Protein AF-A0A928QS45-F1 (afdb_monomer_lite)

Sequence (176 aa):
MIVSRCGCPCDTCEFHLDGRCAGCIALSGVPFHDTKVCRLADCCQRRGYLHCGQCPDFPCGELIQFSNDEQYGDNPPGERIERLREWAKDAPGVGVGKCGTECSTCGFREKRNCAGCGAQQGEVFWGSCDVAKCAAGRGYRHCGECPELPCGMLAEMIENGHNPDRLDNLKRWKNQ

Secondary structure (DSSP, 8-state):
----SSS--GGG-HHHHTSS---TTTTTT--TT-SSPPHHHHHHHHTT-SSGGG-TTSSPHHHHHHHT-TTTS-SSTTHHHHHHHHHHTTSTTTTB-TTS-BTTS-HHHHHTT---TTTTTTEETTEE-HHHHHHHHTT-SSGGG-TTSSPHHHHHHHHTSS-TTHHHHHHHHTT-

Radius of gyration: 18.05 Å; chains: 1; bounding box: 44×32×51 Å

Foldseek 3Di:
DLQAALQDPLVPDPCCVVPLFVGCVVVQQAGSVDPDHDPQSVVCVVVVHSHCLQDQQPVAPVSQCQLPDPPRHDVVRCNSSVSSLVVNVPPQLHCQAQLQDSRSPDPCCVVQVFSGLVNVVQQGSVGHDPSSVVCVVVVHSHCLCPPCVVDPSSVVCCVVDPDVCRSVSSVVNNVD

pLDDT: mean 87.83, std 8.27, range [53.06, 97.12]

Structure (mmCIF, N/CA/C/O backbone):
data_AF-A0A928QS45-F1
#
_entry.id   AF-A0A928QS45-F1
#
loop_
_atom_site.group_PDB
_atom_site.id
_atom_site.type_symbol
_atom_site.label_atom_id
_atom_site.label_alt_id
_atom_site.label_comp_id
_atom_site.label_asym_id
_atom_site.label_entity_id
_atom_site.label_seq_id
_atom_site.pdbx_PDB_ins_code
_atom_site.Cartn_x
_atom_site.Cartn_y
_atom_site.Cartn_z
_atom_site.occupancy
_atom_site.B_iso_or_equiv
_atom_site.auth_seq_id
_atom_site.auth_comp_id
_atom_site.auth_asym_id
_atom_site.auth_atom_id
_atom_site.pdbx_PDB_model_num
ATOM 1 N N . MET A 1 1 ? -1.605 8.148 -15.054 1.00 65.81 1 MET A N 1
ATOM 2 C CA . MET A 1 1 ? -1.595 6.871 -15.805 1.00 65.81 1 MET A CA 1
ATOM 3 C C . MET A 1 1 ? -0.722 5.888 -15.041 1.00 65.81 1 MET A C 1
ATOM 5 O O . MET A 1 1 ? 0.356 6.284 -14.621 1.00 65.81 1 MET A O 1
ATOM 9 N N . ILE A 1 2 ? -1.182 4.655 -14.813 1.00 77.75 2 ILE A N 1
ATOM 10 C CA . ILE A 1 2 ? -0.400 3.626 -14.108 1.00 77.75 2 ILE A CA 1
ATOM 11 C C . ILE A 1 2 ? 0.318 2.790 -15.165 1.00 77.75 2 ILE A C 1
ATOM 13 O O . ILE A 1 2 ? -0.319 2.033 -15.893 1.00 77.75 2 ILE A O 1
ATOM 17 N N . VAL A 1 3 ? 1.633 2.964 -15.271 1.00 85.88 3 VAL A N 1
ATOM 18 C CA . VAL A 1 3 ? 2.463 2.355 -16.332 1.00 85.88 3 VAL A CA 1
ATOM 19 C C . VAL A 1 3 ? 3.251 1.139 -15.838 1.00 85.88 3 VAL A C 1
ATOM 21 O O . VAL A 1 3 ? 3.741 0.330 -16.623 1.00 85.88 3 VAL A O 1
ATOM 24 N N . SER A 1 4 ? 3.338 0.971 -14.518 1.00 93.25 4 SER A N 1
ATOM 25 C CA . SER A 1 4 ? 3.909 -0.204 -13.868 1.00 93.25 4 SER A CA 1
ATOM 26 C C . SER A 1 4 ? 3.293 -0.420 -12.490 1.00 93.25 4 SER A C 1
ATOM 28 O O . SER A 1 4 ? 2.611 0.450 -11.951 1.00 93.25 4 SER A O 1
ATOM 30 N N . ARG A 1 5 ? 3.543 -1.590 -11.898 1.00 94.12 5 ARG A N 1
ATOM 31 C CA . ARG A 1 5 ? 3.054 -1.902 -10.548 1.00 94.12 5 ARG A CA 1
ATOM 32 C C . ARG A 1 5 ? 4.021 -1.454 -9.451 1.00 94.12 5 ARG A C 1
ATOM 34 O O . ARG A 1 5 ? 3.584 -1.130 -8.355 1.00 94.12 5 ARG A O 1
ATOM 41 N N . CYS A 1 6 ? 5.322 -1.413 -9.730 1.00 93.88 6 CYS A N 1
ATOM 42 C CA . CYS A 1 6 ? 6.368 -1.123 -8.744 1.00 93.88 6 CYS A CA 1
ATOM 43 C C . CYS A 1 6 ? 6.819 0.346 -8.702 1.00 93.88 6 CYS A C 1
ATOM 45 O O . CYS A 1 6 ? 7.688 0.667 -7.899 1.00 93.88 6 CYS A O 1
ATOM 47 N N . GLY A 1 7 ? 6.267 1.226 -9.546 1.00 92.75 7 GLY A N 1
ATOM 48 C CA . GLY A 1 7 ? 6.681 2.634 -9.620 1.00 92.75 7 GLY A CA 1
ATOM 49 C C . GLY A 1 7 ? 7.799 2.921 -10.625 1.00 92.75 7 GLY A C 1
ATOM 50 O O . GLY A 1 7 ? 8.245 4.061 -10.719 1.00 92.75 7 GLY A O 1
ATOM 51 N N . CYS A 1 8 ? 8.242 1.927 -11.403 1.00 91.56 8 CYS A N 1
ATOM 52 C CA . CYS A 1 8 ? 9.140 2.167 -12.533 1.00 91.56 8 CYS A CA 1
ATOM 53 C C . CYS A 1 8 ? 8.421 2.972 -13.636 1.00 91.56 8 CYS A C 1
ATOM 55 O O . CYS A 1 8 ? 7.277 2.637 -13.976 1.00 91.56 8 CYS A O 1
ATOM 57 N N . PRO A 1 9 ? 9.069 3.988 -14.227 1.00 88.50 9 PRO A N 1
ATOM 58 C CA . PRO A 1 9 ? 8.493 4.789 -15.304 1.00 88.50 9 PRO A CA 1
ATOM 59 C C . PRO A 1 9 ? 8.639 4.060 -16.650 1.00 88.50 9 PRO A C 1
ATOM 61 O O . PRO A 1 9 ? 9.508 4.370 -17.462 1.00 88.50 9 PRO A O 1
ATOM 64 N N . CYS A 1 10 ? 7.836 3.012 -16.869 1.00 86.38 10 CYS A N 1
ATOM 65 C CA . CYS A 1 10 ? 7.912 2.221 -18.104 1.00 86.38 10 CYS A CA 1
ATOM 66 C C . CYS A 1 10 ? 7.629 3.055 -19.363 1.00 86.38 10 CYS A C 1
ATOM 68 O O . CYS A 1 10 ? 8.175 2.750 -20.412 1.00 86.38 10 CYS A O 1
ATOM 70 N N . ASP A 1 11 ? 6.831 4.112 -19.256 1.00 84.25 11 ASP A N 1
ATOM 71 C CA . ASP A 1 11 ? 6.525 5.065 -20.328 1.00 84.25 11 ASP A CA 1
ATOM 72 C C . ASP A 1 11 ? 7.731 5.881 -20.807 1.00 84.25 11 ASP A C 1
ATOM 74 O O . ASP A 1 11 ? 7.746 6.328 -21.950 1.00 84.25 11 ASP A O 1
ATOM 78 N N . THR A 1 12 ? 8.755 6.043 -19.970 1.00 87.50 12 THR A N 1
ATOM 79 C CA . THR A 1 12 ? 10.010 6.714 -20.342 1.00 87.50 12 THR A CA 1
ATOM 80 C C . THR A 1 12 ? 11.195 5.749 -20.412 1.00 87.50 12 THR A C 1
ATOM 82 O O . THR A 1 12 ? 12.344 6.181 -20.463 1.00 87.50 12 THR A O 1
ATOM 85 N N . CYS A 1 13 ? 10.946 4.439 -20.363 1.00 87.06 13 CYS A N 1
ATOM 86 C CA . CYS A 1 13 ? 11.987 3.418 -20.402 1.00 87.06 13 CYS A CA 1
ATOM 87 C C . CYS A 1 13 ? 12.448 3.175 -21.844 1.00 87.06 13 CYS A C 1
ATOM 89 O O . CYS A 1 13 ? 11.623 2.878 -22.703 1.00 87.06 13 CYS A O 1
ATOM 91 N N . GLU A 1 14 ? 13.759 3.219 -22.103 1.00 89.81 14 GLU A N 1
ATOM 92 C CA . GLU A 1 14 ? 14.333 2.987 -23.440 1.00 89.81 14 GLU A CA 1
ATOM 93 C C . GLU A 1 14 ? 13.846 1.669 -24.060 1.00 89.81 14 GLU A C 1
ATOM 95 O O . GLU A 1 14 ? 13.307 1.678 -25.161 1.00 89.81 14 GLU A O 1
ATOM 100 N N . PHE A 1 15 ? 13.914 0.565 -23.306 1.00 89.94 15 PHE A N 1
ATOM 101 C CA . PHE A 1 15 ? 13.452 -0.754 -23.758 1.00 89.94 15 PHE A CA 1
ATOM 102 C C . PHE A 1 15 ? 11.960 -0.793 -24.104 1.00 89.94 15 PHE A C 1
ATOM 104 O O . PHE A 1 15 ? 11.517 -1.661 -24.850 1.00 89.94 15 PHE A O 1
ATOM 111 N N . HIS A 1 16 ? 11.153 0.085 -23.506 1.00 88.62 16 HIS A N 1
ATOM 112 C CA . HIS A 1 16 ? 9.747 0.199 -23.873 1.00 88.62 16 HIS A CA 1
ATOM 113 C C . HIS A 1 16 ? 9.580 1.028 -25.147 1.00 88.62 16 HIS A C 1
ATOM 115 O O . HIS A 1 16 ? 8.864 0.622 -26.059 1.00 88.62 16 HIS A O 1
ATOM 121 N N . LEU A 1 17 ? 10.281 2.161 -25.222 1.00 89.19 17 LEU A N 1
ATOM 122 C CA . LEU A 1 17 ? 10.211 3.104 -26.336 1.00 89.19 17 LEU A CA 1
ATOM 123 C C . LEU A 1 17 ? 10.735 2.520 -27.656 1.00 89.19 17 LEU A C 1
ATOM 125 O O . LEU A 1 17 ? 10.237 2.884 -28.717 1.00 89.19 17 LEU A O 1
ATOM 129 N N . ASP A 1 18 ? 11.697 1.601 -27.606 1.00 93.06 18 ASP A N 1
ATOM 130 C CA . ASP A 1 18 ? 12.233 0.916 -28.790 1.00 93.06 18 ASP A CA 1
ATOM 131 C C . ASP A 1 18 ? 11.502 -0.389 -29.162 1.00 93.06 18 ASP A C 1
ATOM 133 O O . ASP A 1 18 ? 11.870 -1.055 -30.131 1.00 93.06 18 ASP A O 1
ATOM 137 N N . GLY A 1 19 ? 10.463 -0.759 -28.406 1.00 89.25 19 GLY A N 1
ATOM 138 C CA . GLY A 1 19 ? 9.630 -1.932 -28.668 1.00 89.25 19 GLY A CA 1
ATOM 139 C C . GLY A 1 19 ? 10.195 -3.274 -28.187 1.00 89.25 19 GLY A C 1
ATOM 140 O O . GLY A 1 19 ? 9.529 -4.295 -28.373 1.00 89.25 19 GLY A O 1
ATOM 141 N N . ARG A 1 20 ? 11.365 -3.320 -27.532 1.00 91.25 20 ARG A N 1
ATOM 142 C CA . ARG A 1 20 ? 11.921 -4.562 -26.947 1.00 91.25 20 ARG A CA 1
ATOM 143 C C . ARG A 1 20 ? 11.141 -5.052 -25.721 1.00 91.25 20 ARG A C 1
ATOM 145 O O . ARG A 1 20 ? 11.251 -6.216 -25.342 1.00 91.25 20 ARG A O 1
ATOM 152 N N . CYS A 1 21 ? 10.346 -4.185 -25.100 1.00 92.06 21 CYS A N 1
ATOM 153 C CA . CYS A 1 21 ? 9.528 -4.470 -23.927 1.00 92.06 21 CYS A CA 1
ATOM 154 C C . CYS A 1 21 ? 8.119 -3.891 -24.106 1.00 92.06 21 CYS A C 1
ATOM 156 O O . CYS A 1 21 ? 7.952 -2.685 -24.255 1.00 92.06 21 CYS A O 1
ATOM 158 N N . ALA A 1 22 ? 7.073 -4.712 -23.988 1.00 90.94 22 ALA A N 1
ATOM 159 C CA . ALA A 1 22 ? 5.689 -4.221 -24.054 1.00 90.94 22 ALA A CA 1
ATOM 160 C C . ALA A 1 22 ? 5.215 -3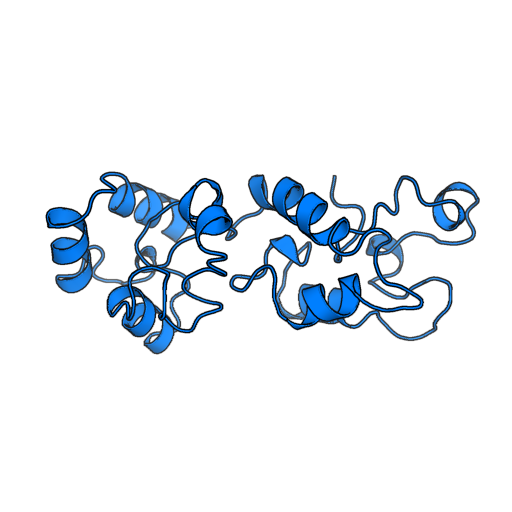.517 -22.760 1.00 90.94 22 ALA A C 1
ATOM 162 O O . ALA A 1 22 ? 4.112 -2.977 -22.714 1.00 90.94 22 ALA A O 1
ATOM 163 N N . GLY A 1 23 ? 6.047 -3.491 -21.714 1.00 91.62 23 GLY A N 1
ATOM 164 C CA . GLY A 1 23 ? 5.755 -2.835 -20.439 1.00 91.62 23 GLY A CA 1
ATOM 165 C C . GLY A 1 23 ? 5.086 -3.750 -19.408 1.00 91.62 23 GLY A C 1
ATOM 166 O O . GLY A 1 23 ? 4.482 -4.772 -19.72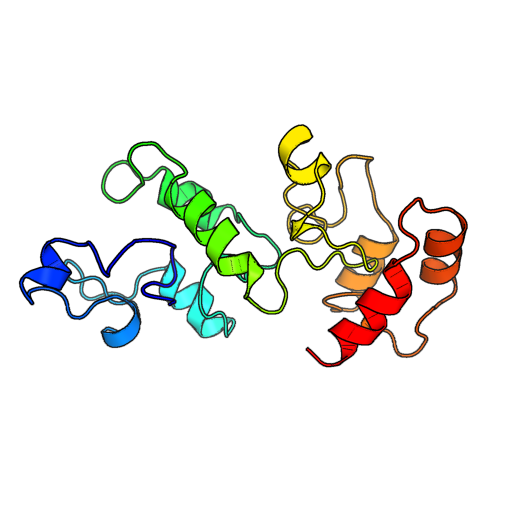9 1.00 91.62 23 GLY A O 1
ATOM 167 N N . CYS A 1 24 ? 5.195 -3.369 -18.132 1.00 93.44 24 CYS A N 1
ATOM 168 C CA . CYS A 1 24 ? 4.799 -4.200 -16.988 1.00 93.44 24 CYS A CA 1
ATOM 169 C C . CYS A 1 24 ? 3.326 -4.640 -17.037 1.00 93.44 24 CYS A C 1
ATOM 171 O O . CYS A 1 24 ? 3.024 -5.796 -16.748 1.00 93.44 24 CYS A O 1
ATOM 173 N N . ILE A 1 25 ? 2.417 -3.735 -17.409 1.00 91.56 25 ILE A N 1
ATOM 174 C CA . ILE A 1 25 ? 0.979 -4.029 -17.438 1.00 91.56 25 ILE A CA 1
ATOM 175 C C . ILE A 1 25 ? 0.635 -4.981 -18.590 1.00 91.56 25 ILE A C 1
ATOM 177 O O . ILE A 1 25 ? -0.048 -5.977 -18.363 1.00 91.56 25 ILE A O 1
ATOM 181 N N . ALA A 1 26 ? 1.153 -4.725 -19.795 1.00 92.50 26 ALA A N 1
ATOM 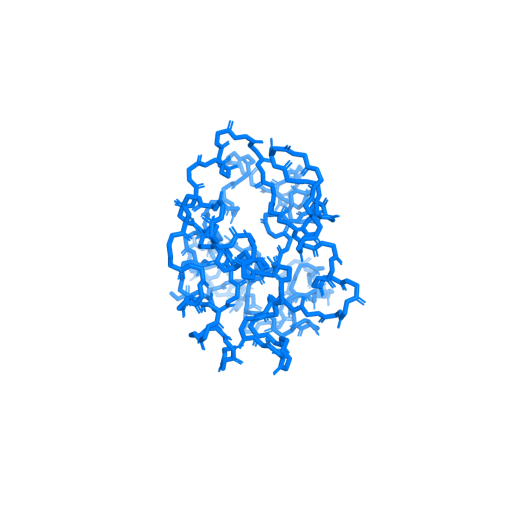182 C CA . ALA A 1 26 ? 0.896 -5.567 -20.965 1.00 92.50 26 ALA A CA 1
ATOM 183 C C . ALA A 1 26 ? 1.497 -6.974 -20.817 1.00 92.50 26 ALA A C 1
ATOM 185 O O . ALA A 1 26 ? 0.896 -7.955 -21.245 1.00 92.50 26 ALA A O 1
ATOM 186 N N . LEU A 1 27 ? 2.656 -7.080 -20.161 1.00 93.81 27 LEU A N 1
ATOM 187 C CA . LEU A 1 27 ? 3.349 -8.348 -19.919 1.00 93.81 27 LEU A CA 1
ATOM 188 C C . LEU A 1 27 ? 2.902 -9.061 -18.634 1.00 93.81 27 LEU A C 1
ATOM 190 O O . LEU A 1 27 ? 3.554 -10.011 -18.205 1.00 93.81 27 LEU A O 1
ATOM 194 N N . SER A 1 28 ? 1.824 -8.609 -17.982 1.00 93.94 28 SER A N 1
ATOM 195 C CA . SER A 1 28 ? 1.331 -9.198 -16.723 1.00 93.94 28 SER A CA 1
ATOM 196 C C . SER A 1 28 ? 2.422 -9.347 -15.646 1.00 93.94 28 SER A C 1
ATOM 198 O O . SER A 1 28 ? 2.444 -10.304 -14.872 1.00 93.94 28 SER A O 1
ATOM 200 N N . GLY A 1 29 ? 3.347 -8.385 -15.604 1.00 93.00 29 GLY A N 1
ATOM 201 C CA . GLY A 1 29 ? 4.430 -8.328 -14.630 1.00 93.00 29 GLY A CA 1
ATOM 202 C C . GLY A 1 29 ? 5.696 -9.112 -14.975 1.00 93.00 29 GLY A C 1
ATOM 203 O O . GLY A 1 29 ? 6.621 -9.077 -14.165 1.00 93.00 29 GLY A O 1
ATOM 204 N N . VAL A 1 30 ? 5.781 -9.791 -16.122 1.00 94.50 30 VAL A N 1
ATOM 205 C CA . VAL A 1 30 ? 7.026 -10.440 -16.573 1.00 94.50 30 VAL A CA 1
ATOM 206 C C . VAL A 1 30 ? 7.965 -9.370 -17.157 1.00 94.50 30 VAL A C 1
ATOM 208 O O . VAL A 1 30 ? 7.576 -8.685 -18.106 1.00 94.50 30 VAL A O 1
ATOM 211 N N . PRO A 1 31 ? 9.164 -9.142 -16.585 1.00 90.44 31 PRO A N 1
ATOM 212 C CA . PRO A 1 31 ? 10.108 -8.168 -17.119 1.00 90.44 31 PRO A CA 1
ATOM 213 C C . PRO A 1 31 ? 10.754 -8.701 -18.403 1.00 90.44 31 PRO A C 1
ATOM 215 O O . PRO A 1 31 ? 10.881 -9.904 -18.590 1.00 90.44 31 PRO A O 1
ATOM 218 N N . PHE A 1 32 ? 11.220 -7.810 -19.277 1.00 89.00 32 PHE A N 1
ATOM 219 C CA . PHE A 1 32 ? 11.768 -8.201 -20.585 1.00 89.00 32 PHE A CA 1
ATOM 220 C C . PHE A 1 32 ? 13.023 -9.093 -20.511 1.00 89.00 32 PHE A C 1
ATOM 222 O O . PHE A 1 32 ? 13.349 -9.778 -21.474 1.00 89.00 32 PHE A O 1
ATOM 229 N N . HIS A 1 33 ? 13.743 -9.054 -19.388 1.00 87.94 33 HIS A N 1
ATOM 230 C CA . HIS A 1 33 ? 14.999 -9.772 -19.171 1.00 87.94 33 HIS A CA 1
ATOM 231 C C . HIS A 1 33 ? 14.826 -11.071 -18.363 1.00 87.94 33 HIS A C 1
ATOM 233 O O . HIS A 1 33 ? 15.819 -11.684 -17.977 1.00 87.94 33 HIS A O 1
ATOM 239 N N . ASP A 1 34 ? 13.592 -11.478 -18.055 1.00 90.38 34 ASP A N 1
ATOM 240 C CA . ASP A 1 34 ? 13.302 -12.709 -17.316 1.00 90.38 34 ASP A CA 1
ATOM 241 C C . ASP A 1 34 ? 12.081 -13.416 -17.929 1.00 90.38 34 ASP A C 1
ATOM 243 O O . ASP A 1 34 ? 11.327 -12.862 -18.723 1.00 90.38 34 ASP A O 1
ATOM 247 N N . THR A 1 35 ? 11.885 -14.671 -17.550 1.00 91.44 35 THR A N 1
ATOM 248 C CA . THR A 1 35 ? 10.701 -15.476 -17.876 1.00 91.44 35 THR A CA 1
ATOM 249 C C . THR A 1 35 ? 9.714 -15.547 -16.712 1.00 91.44 35 THR A C 1
ATOM 251 O O . THR A 1 35 ? 8.574 -15.977 -16.889 1.00 91.44 35 THR A O 1
ATOM 254 N N . LYS A 1 36 ? 10.132 -15.135 -15.509 1.00 95.12 36 LYS A N 1
ATOM 255 C CA . LYS A 1 36 ? 9.311 -15.167 -14.294 1.00 95.12 36 LYS A CA 1
ATOM 256 C C . LYS A 1 36 ? 8.619 -13.832 -14.048 1.00 95.12 36 LYS A C 1
ATOM 258 O O . LYS A 1 36 ? 9.167 -12.767 -14.312 1.00 95.12 36 LYS A O 1
ATOM 263 N N . VAL A 1 37 ? 7.418 -13.886 -13.473 1.00 95.69 37 VAL A N 1
ATOM 264 C CA . VAL A 1 37 ? 6.712 -12.683 -13.012 1.00 95.69 37 VAL A CA 1
ATOM 265 C C . VAL A 1 37 ? 7.521 -11.973 -11.920 1.00 95.69 37 VAL A C 1
ATOM 267 O O . VAL A 1 37 ? 8.036 -12.601 -10.994 1.00 95.69 37 VAL A O 1
ATOM 270 N N . CYS A 1 38 ? 7.620 -10.647 -12.006 1.00 94.62 38 CYS A N 1
ATOM 271 C CA . CYS A 1 38 ? 8.229 -9.826 -10.966 1.00 94.62 38 CYS A CA 1
ATOM 272 C C . CYS A 1 38 ? 7.471 -9.986 -9.639 1.00 94.62 38 CYS A C 1
ATOM 274 O O . CYS A 1 38 ? 6.250 -9.827 -9.588 1.00 94.62 38 CYS A O 1
ATOM 276 N N . ARG A 1 39 ? 8.201 -10.212 -8.540 1.00 95.25 39 ARG A N 1
ATOM 277 C CA . ARG A 1 39 ? 7.631 -10.423 -7.195 1.00 95.25 39 ARG A CA 1
ATOM 278 C C . ARG A 1 39 ? 6.690 -9.306 -6.725 1.00 95.25 39 ARG A C 1
ATOM 280 O O . ARG A 1 39 ? 5.653 -9.580 -6.127 1.00 95.25 39 ARG A O 1
ATOM 287 N N . LEU A 1 40 ? 7.000 -8.046 -7.046 1.00 95.94 40 LEU A N 1
ATOM 288 C CA . LEU A 1 40 ? 6.136 -6.907 -6.708 1.00 95.94 40 LEU A CA 1
ATOM 289 C C . LEU A 1 40 ? 4.873 -6.863 -7.574 1.00 95.94 40 LEU A C 1
ATOM 291 O O . LEU A 1 40 ? 3.800 -6.503 -7.082 1.00 95.94 40 LEU A O 1
ATOM 295 N N . ALA A 1 41 ? 4.990 -7.242 -8.849 1.00 95.88 41 ALA A N 1
ATOM 296 C CA . ALA A 1 41 ? 3.854 -7.312 -9.756 1.00 95.88 41 ALA A CA 1
ATOM 297 C C . ALA A 1 41 ? 2.891 -8.437 -9.353 1.00 95.88 41 ALA A C 1
ATOM 299 O O . ALA A 1 41 ? 1.692 -8.185 -9.234 1.00 95.88 41 ALA A O 1
ATOM 300 N N . ASP A 1 42 ? 3.422 -9.625 -9.053 1.00 97.12 42 ASP A N 1
ATOM 301 C CA . ASP A 1 42 ? 2.659 -10.755 -8.515 1.00 97.12 42 ASP A CA 1
ATOM 302 C C . ASP A 1 42 ? 1.927 -10.382 -7.216 1.00 97.12 42 ASP A C 1
ATOM 304 O O . ASP A 1 42 ? 0.717 -10.582 -7.102 1.00 97.12 42 ASP A O 1
ATOM 308 N N . CYS A 1 43 ? 2.634 -9.760 -6.264 1.00 96.00 43 CYS A N 1
ATOM 309 C CA . CYS A 1 43 ? 2.053 -9.322 -4.995 1.00 96.00 43 CYS A CA 1
ATOM 310 C C . CYS A 1 43 ? 0.873 -8.359 -5.201 1.00 96.00 43 CYS A C 1
ATOM 312 O O . CYS A 1 43 ? -0.188 -8.547 -4.602 1.00 96.00 43 CYS A O 1
ATOM 314 N N . CYS A 1 44 ? 1.024 -7.361 -6.078 1.00 93.88 44 CYS A N 1
ATOM 315 C CA . CYS A 1 44 ? -0.067 -6.442 -6.403 1.00 93.88 44 CYS A CA 1
ATOM 316 C C . CYS A 1 44 ? -1.250 -7.179 -7.041 1.00 93.88 44 CYS A C 1
ATOM 318 O O . CYS A 1 44 ? -2.386 -6.989 -6.618 1.00 93.88 44 CYS A O 1
ATOM 320 N N . GLN A 1 45 ? -0.986 -8.063 -8.006 1.00 93.75 45 GLN A N 1
ATOM 321 C CA . GLN A 1 45 ? -2.016 -8.816 -8.725 1.00 93.75 45 GLN A CA 1
ATOM 322 C C . GLN A 1 45 ? -2.840 -9.706 -7.795 1.00 93.75 45 GLN A C 1
ATOM 324 O O . GLN A 1 45 ? -4.066 -9.621 -7.809 1.00 93.75 45 GLN A O 1
ATOM 329 N N . ARG A 1 46 ? -2.190 -10.495 -6.931 1.00 95.19 46 ARG A N 1
ATOM 330 C CA . ARG A 1 46 ? -2.889 -11.361 -5.967 1.00 95.19 46 ARG A CA 1
ATOM 331 C C . ARG A 1 46 ? -3.721 -10.582 -4.952 1.00 95.19 46 ARG A C 1
ATOM 333 O O . ARG A 1 46 ? -4.719 -11.099 -4.466 1.00 95.19 46 ARG A O 1
ATOM 340 N N . ARG A 1 47 ? -3.313 -9.352 -4.624 1.00 88.69 47 ARG A N 1
ATOM 341 C CA . ARG A 1 47 ? -4.012 -8.477 -3.668 1.00 88.69 47 ARG A CA 1
ATOM 342 C C . ARG A 1 47 ? -5.029 -7.541 -4.327 1.00 88.69 47 ARG A C 1
ATOM 344 O O . ARG A 1 47 ? -5.663 -6.765 -3.621 1.00 88.69 47 ARG A O 1
ATOM 351 N N . GLY A 1 48 ? -5.177 -7.595 -5.653 1.00 88.00 48 GLY A N 1
ATOM 352 C CA . GLY A 1 48 ? -6.069 -6.704 -6.400 1.00 88.00 48 GLY A CA 1
ATOM 353 C C . GLY A 1 48 ? -5.595 -5.248 -6.455 1.00 88.00 48 GLY A C 1
ATOM 354 O O . GLY A 1 48 ? -6.391 -4.354 -6.722 1.00 88.00 48 GLY A O 1
ATOM 355 N N . TYR A 1 49 ? -4.312 -4.987 -6.202 1.00 89.44 49 TYR A N 1
ATOM 356 C CA . TYR A 1 49 ? -3.724 -3.655 -6.305 1.00 89.44 49 TYR A CA 1
ATOM 357 C C . TYR A 1 49 ? -3.272 -3.374 -7.736 1.00 89.44 49 TYR A C 1
ATOM 359 O O . TYR A 1 49 ? -2.657 -4.209 -8.404 1.00 89.44 49 TYR A O 1
ATOM 367 N N . LEU A 1 50 ? -3.521 -2.157 -8.201 1.00 89.62 50 LEU A N 1
ATOM 368 C CA . LEU A 1 50 ? -2.973 -1.630 -9.443 1.00 89.62 50 LEU A CA 1
ATOM 369 C C . LEU A 1 50 ? -1.463 -1.413 -9.304 1.00 89.62 50 LEU A C 1
ATOM 371 O O . LEU A 1 50 ? -0.712 -1.842 -10.176 1.00 89.62 50 LEU A O 1
ATOM 375 N N . HIS A 1 51 ? -1.005 -0.843 -8.187 1.00 92.50 51 HIS A N 1
ATOM 376 C CA . HIS A 1 51 ? 0.417 -0.626 -7.900 1.00 92.50 51 HIS A CA 1
ATOM 377 C C . HIS A 1 51 ? 0.742 -0.733 -6.405 1.00 92.50 51 HIS A C 1
ATOM 379 O O . HIS A 1 51 ? -0.140 -0.629 -5.556 1.00 92.50 51 HIS A O 1
ATOM 385 N N . CYS A 1 52 ? 2.026 -0.877 -6.060 1.00 92.81 52 CYS A N 1
ATOM 386 C CA . CYS A 1 52 ? 2.498 -1.051 -4.683 1.00 92.81 52 CYS A CA 1
ATOM 387 C C . CYS A 1 52 ? 2.109 0.108 -3.757 1.00 92.81 52 CYS A C 1
ATOM 389 O O . CYS A 1 52 ? 1.965 -0.100 -2.557 1.00 92.81 52 CYS A O 1
ATOM 391 N N . GLY A 1 53 ? 1.894 1.305 -4.313 1.00 89.44 53 GLY A N 1
ATOM 392 C CA . GLY A 1 53 ? 1.345 2.457 -3.591 1.00 89.44 53 GLY A CA 1
ATOM 393 C C . GLY A 1 53 ? 0.015 2.159 -2.890 1.00 89.44 53 GLY A C 1
ATOM 394 O O . GLY A 1 53 ? -0.219 2.712 -1.828 1.00 89.44 53 GLY A O 1
ATOM 395 N N . GLN A 1 54 ? -0.799 1.230 -3.417 1.00 85.81 54 GLN A N 1
ATOM 396 C CA . GLN A 1 54 ? -2.066 0.776 -2.821 1.00 85.81 54 GLN A CA 1
ATOM 397 C C . GLN A 1 54 ? -1.922 -0.165 -1.625 1.00 85.81 54 GLN A C 1
ATOM 399 O O . GLN A 1 54 ? -2.914 -0.542 -1.005 1.00 85.81 54 GLN A O 1
ATOM 404 N N . CYS A 1 55 ? -0.697 -0.560 -1.287 1.00 85.44 55 CYS A N 1
ATOM 405 C CA . CYS A 1 55 ? -0.462 -1.392 -0.123 1.00 85.44 55 CYS A CA 1
ATOM 406 C C . CYS A 1 55 ? -0.807 -0.609 1.165 1.00 85.44 55 CYS A C 1
ATOM 408 O O . CYS A 1 55 ? -0.263 0.475 1.373 1.00 85.44 55 CYS A O 1
ATOM 410 N N . PRO A 1 56 ? -1.632 -1.155 2.079 1.00 73.94 56 PRO A N 1
ATOM 411 C CA . PRO A 1 56 ? -1.886 -0.561 3.397 1.00 73.94 56 PRO A CA 1
ATOM 412 C C . PRO A 1 56 ? -0.617 -0.345 4.228 1.00 73.94 56 PRO A C 1
ATOM 414 O O . PRO A 1 56 ? -0.590 0.509 5.112 1.00 73.94 56 PRO A O 1
ATOM 417 N N . ASP A 1 57 ? 0.430 -1.113 3.920 1.00 77.00 57 ASP A N 1
ATOM 418 C CA . ASP A 1 57 ? 1.724 -1.053 4.587 1.00 77.00 57 ASP A CA 1
ATOM 419 C C . ASP A 1 57 ? 2.751 -0.228 3.796 1.00 77.00 57 ASP A C 1
ATOM 421 O O . ASP A 1 57 ? 3.953 -0.381 3.986 1.00 77.00 57 ASP A O 1
ATOM 425 N N . PHE A 1 58 ? 2.304 0.587 2.837 1.00 82.88 58 PHE A N 1
ATOM 426 C CA . PHE A 1 58 ? 3.177 1.337 1.942 1.00 82.88 58 PHE A CA 1
ATOM 427 C C . PHE A 1 58 ? 3.968 2.455 2.670 1.00 82.88 58 PHE A C 1
ATOM 429 O O . PHE A 1 58 ? 3.363 3.261 3.387 1.00 82.88 58 PHE A O 1
ATOM 436 N N . PRO A 1 59 ? 5.287 2.612 2.413 1.00 86.12 59 PRO A N 1
ATOM 437 C CA . PRO A 1 59 ? 6.138 1.695 1.652 1.00 86.12 59 PRO A CA 1
ATOM 438 C C . PRO A 1 59 ? 6.456 0.435 2.468 1.00 86.12 59 PRO A C 1
ATOM 440 O O . PRO A 1 59 ? 7.007 0.519 3.563 1.00 86.12 59 PRO A O 1
ATOM 443 N N . CYS A 1 60 ? 6.124 -0.740 1.927 1.00 86.38 60 CYS A N 1
ATOM 444 C CA . CYS A 1 60 ? 6.371 -1.999 2.626 1.00 86.38 60 CYS A CA 1
ATOM 445 C C . CYS A 1 60 ? 7.829 -2.446 2.454 1.00 86.38 60 CYS A C 1
ATOM 447 O O . CYS A 1 60 ? 8.498 -2.057 1.493 1.00 86.38 60 CYS A O 1
ATOM 449 N N . GLY A 1 61 ? 8.310 -3.310 3.355 1.00 87.62 61 GLY A N 1
ATOM 450 C CA . GLY A 1 61 ? 9.700 -3.783 3.354 1.00 87.62 61 GLY A CA 1
ATOM 451 C C . GLY A 1 61 ? 10.156 -4.382 2.019 1.00 87.62 61 GLY A C 1
ATOM 452 O O . GLY A 1 61 ? 11.250 -4.076 1.563 1.00 87.62 61 GLY A O 1
ATOM 453 N N . GLU A 1 62 ? 9.293 -5.147 1.344 1.00 94.31 62 GLU A N 1
ATOM 454 C CA . GLU A 1 62 ? 9.566 -5.728 0.018 1.00 94.31 62 GLU A CA 1
ATOM 455 C C . GLU A 1 62 ? 9.869 -4.647 -1.038 1.00 94.31 62 GLU A C 1
ATOM 457 O O . GLU A 1 62 ? 10.807 -4.776 -1.824 1.00 94.31 62 GLU A O 1
ATOM 462 N N . LEU A 1 63 ? 9.090 -3.557 -1.048 1.00 95.44 63 LEU A N 1
ATOM 463 C CA . LEU A 1 63 ? 9.283 -2.448 -1.982 1.00 95.44 63 LEU A CA 1
ATOM 464 C C . LEU A 1 63 ? 10.554 -1.661 -1.655 1.00 95.44 63 LEU A C 1
ATOM 466 O O . LEU A 1 63 ? 11.280 -1.281 -2.571 1.00 95.44 63 LEU A O 1
ATOM 470 N N . ILE A 1 64 ? 10.825 -1.435 -0.366 1.00 93.12 64 ILE A N 1
ATOM 471 C CA . ILE A 1 64 ? 12.051 -0.770 0.090 1.00 93.12 64 ILE A CA 1
ATOM 472 C C . ILE A 1 64 ? 13.267 -1.589 -0.343 1.00 93.12 64 ILE A C 1
ATOM 474 O O . ILE A 1 64 ? 14.169 -1.042 -0.966 1.00 93.12 64 ILE A O 1
ATOM 478 N N . GLN A 1 65 ? 13.275 -2.898 -0.087 1.00 94.56 65 GLN A N 1
ATOM 479 C CA . GLN A 1 65 ? 14.360 -3.781 -0.518 1.00 94.56 65 GLN A CA 1
ATOM 480 C C . GLN A 1 65 ? 14.555 -3.746 -2.032 1.00 94.56 65 GLN A C 1
ATOM 482 O O . GLN A 1 65 ? 15.683 -3.626 -2.487 1.00 94.56 65 GLN A O 1
ATOM 487 N N . PHE A 1 66 ? 13.470 -3.798 -2.810 1.00 94.75 66 PHE A N 1
ATOM 488 C CA . PHE A 1 66 ? 13.565 -3.708 -4.266 1.00 94.75 66 PHE A CA 1
ATOM 489 C C . PHE A 1 66 ? 14.165 -2.366 -4.711 1.00 94.75 66 PHE A C 1
ATOM 491 O O . PHE A 1 66 ? 15.016 -2.334 -5.588 1.00 94.75 66 PHE A O 1
ATOM 498 N N . SER A 1 67 ? 13.739 -1.254 -4.110 1.00 95.38 67 SER A N 1
ATOM 499 C CA . SER A 1 67 ? 14.249 0.086 -4.427 1.00 95.38 67 SER A CA 1
ATOM 500 C C . SER A 1 67 ? 15.744 0.249 -4.110 1.00 95.38 67 SER A C 1
ATOM 502 O O . SER A 1 67 ? 16.406 1.054 -4.754 1.00 95.38 67 SER A O 1
ATOM 504 N N . ASN A 1 68 ? 16.282 -0.539 -3.175 1.00 94.19 68 ASN A N 1
ATOM 505 C CA . ASN A 1 68 ? 17.698 -0.539 -2.790 1.00 94.19 68 ASN A CA 1
ATOM 506 C C . ASN A 1 68 ? 18.517 -1.670 -3.447 1.00 94.19 68 ASN A C 1
ATOM 508 O O . ASN A 1 68 ? 19.657 -1.895 -3.051 1.00 94.19 68 ASN A O 1
ATOM 512 N N . ASP A 1 69 ? 17.949 -2.417 -4.396 1.00 93.88 69 ASP A N 1
ATOM 513 C CA . ASP A 1 69 ? 18.659 -3.495 -5.090 1.00 93.88 69 ASP A CA 1
ATOM 514 C C . ASP A 1 69 ? 19.821 -2.939 -5.938 1.00 93.88 69 ASP A C 1
ATOM 516 O O . ASP A 1 69 ? 19.657 -1.955 -6.655 1.00 93.88 69 ASP A O 1
ATOM 520 N N . GLU A 1 70 ? 21.000 -3.561 -5.874 1.00 91.56 70 GLU A N 1
ATOM 521 C CA . GLU A 1 70 ? 22.203 -3.053 -6.556 1.00 91.56 70 GLU A CA 1
ATOM 522 C C . GLU A 1 70 ? 22.095 -3.090 -8.087 1.00 91.56 70 GLU A C 1
ATOM 524 O O . GLU A 1 70 ? 22.717 -2.277 -8.770 1.00 91.56 70 GLU A O 1
ATOM 529 N N . GLN A 1 71 ? 21.324 -4.034 -8.633 1.00 88.31 71 GLN A N 1
ATOM 530 C CA . GLN A 1 71 ? 21.229 -4.257 -10.074 1.00 88.31 71 GLN A CA 1
ATOM 531 C C . GLN A 1 71 ? 19.963 -3.638 -10.673 1.00 88.31 71 GLN A C 1
ATOM 533 O O . GLN A 1 71 ? 20.009 -3.065 -11.762 1.00 88.31 71 GLN A O 1
ATOM 538 N N . TYR A 1 72 ? 18.830 -3.775 -9.983 1.00 85.94 72 TYR A N 1
ATOM 539 C CA . TYR A 1 72 ? 17.500 -3.401 -10.481 1.00 85.94 72 TYR A CA 1
ATOM 540 C C . TYR A 1 72 ? 16.789 -2.354 -9.602 1.00 85.94 72 TYR A C 1
ATOM 542 O O . TYR A 1 72 ? 15.603 -2.048 -9.818 1.00 85.94 72 TYR A O 1
ATOM 550 N N . GLY A 1 73 ? 17.486 -1.831 -8.593 1.00 88.88 73 GLY A N 1
ATOM 551 C CA . GLY A 1 73 ? 16.999 -0.784 -7.705 1.00 88.88 73 GLY A CA 1
ATOM 552 C C . GLY A 1 73 ? 17.026 0.599 -8.342 1.00 88.88 73 GLY A C 1
ATOM 553 O O . GLY A 1 73 ? 17.301 0.769 -9.529 1.00 88.88 73 GLY A O 1
ATOM 554 N N . ASP A 1 74 ? 16.644 1.592 -7.549 1.00 92.75 74 ASP A N 1
ATOM 555 C CA . ASP A 1 74 ? 16.650 2.987 -7.974 1.00 92.75 74 ASP A CA 1
ATOM 556 C C . ASP A 1 74 ? 18.035 3.605 -7.781 1.00 92.75 74 ASP A C 1
ATOM 558 O O . ASP A 1 74 ? 18.766 3.262 -6.850 1.00 92.75 74 ASP A O 1
ATOM 562 N N . ASN A 1 75 ? 18.366 4.573 -8.631 1.00 89.38 75 ASN A N 1
ATOM 563 C CA . ASN A 1 75 ? 19.555 5.394 -8.474 1.00 89.38 75 ASN A CA 1
ATOM 564 C C . ASN A 1 75 ? 19.175 6.876 -8.657 1.00 89.38 75 ASN A C 1
ATOM 566 O O . ASN A 1 75 ? 19.073 7.318 -9.802 1.00 89.38 75 ASN A O 1
ATOM 570 N N . PRO A 1 76 ? 18.961 7.642 -7.569 1.00 92.00 76 PRO A N 1
ATOM 571 C CA . PRO A 1 76 ? 19.181 7.278 -6.164 1.00 92.00 76 PRO A CA 1
ATOM 572 C C . PRO A 1 76 ? 18.115 6.326 -5.581 1.00 92.00 76 PRO A C 1
ATOM 574 O O . PRO A 1 76 ? 16.980 6.308 -6.059 1.00 92.00 76 PRO A O 1
ATOM 577 N N . PRO A 1 77 ? 18.426 5.579 -4.501 1.00 90.81 77 PRO A N 1
ATOM 578 C CA . PRO A 1 77 ? 17.439 4.750 -3.813 1.00 90.81 77 PRO A CA 1
ATOM 579 C C . PRO A 1 77 ? 16.210 5.552 -3.362 1.00 90.81 77 PRO A C 1
ATOM 581 O O . PRO A 1 77 ? 16.331 6.643 -2.806 1.00 90.81 77 PRO A O 1
ATOM 584 N N . GLY A 1 78 ? 15.019 4.987 -3.561 1.00 91.44 78 GLY A N 1
ATOM 585 C CA . GLY A 1 78 ? 13.740 5.563 -3.136 1.00 91.44 78 GLY A CA 1
ATOM 586 C C . GLY A 1 78 ? 12.921 6.256 -4.229 1.00 91.44 78 GLY A C 1
ATOM 587 O O . GLY A 1 78 ? 11.744 6.533 -3.990 1.00 91.44 78 GLY A O 1
ATOM 588 N N . GLU A 1 79 ? 13.452 6.492 -5.433 1.00 94.12 79 GLU A N 1
ATOM 589 C CA . GLU A 1 79 ? 12.718 7.226 -6.483 1.00 94.12 79 GLU A CA 1
ATOM 590 C C . GLU A 1 79 ? 11.353 6.615 -6.830 1.00 94.12 79 GLU A C 1
ATOM 592 O O . GLU A 1 79 ? 10.357 7.333 -6.987 1.00 94.12 79 GLU A O 1
ATOM 597 N N . ARG A 1 80 ? 11.258 5.281 -6.920 1.00 93.94 80 ARG A N 1
ATOM 598 C CA . ARG A 1 80 ? 9.976 4.623 -7.214 1.00 93.94 80 ARG A CA 1
ATOM 599 C C . ARG A 1 80 ? 8.975 4.783 -6.076 1.00 93.94 80 ARG A C 1
ATOM 601 O O . ARG A 1 80 ? 7.773 4.792 -6.325 1.00 93.94 80 ARG A O 1
ATOM 608 N N . ILE A 1 81 ? 9.453 4.893 -4.834 1.00 92.81 81 ILE A N 1
ATOM 609 C CA . ILE A 1 81 ? 8.601 5.083 -3.656 1.00 92.81 81 ILE A CA 1
ATOM 610 C C . ILE A 1 81 ? 7.964 6.466 -3.727 1.00 92.81 81 ILE A C 1
ATOM 612 O O . ILE A 1 81 ? 6.752 6.575 -3.558 1.00 92.81 81 ILE A O 1
ATOM 616 N N . GLU A 1 82 ? 8.734 7.496 -4.064 1.00 90.94 82 GLU A N 1
ATOM 617 C CA . GLU A 1 82 ? 8.201 8.850 -4.231 1.00 90.94 82 GLU A CA 1
ATOM 618 C C . GLU A 1 82 ? 7.203 8.920 -5.393 1.00 90.94 82 GLU A C 1
ATOM 620 O O . GLU A 1 82 ? 6.099 9.444 -5.242 1.00 90.94 82 GLU A O 1
ATOM 625 N N . ARG A 1 83 ? 7.494 8.255 -6.517 1.00 91.19 83 ARG A N 1
ATOM 626 C CA . ARG A 1 83 ? 6.528 8.147 -7.622 1.00 91.19 83 ARG A CA 1
ATOM 627 C C . ARG A 1 83 ? 5.240 7.432 -7.209 1.00 91.19 83 ARG A C 1
ATOM 629 O O . ARG A 1 83 ? 4.145 7.868 -7.556 1.00 91.19 83 ARG A O 1
ATOM 636 N N . LEU A 1 84 ? 5.357 6.345 -6.449 1.00 90.56 84 LEU A N 1
ATOM 637 C CA . LEU A 1 84 ? 4.204 5.614 -5.931 1.00 90.56 84 LEU A CA 1
ATOM 638 C C . LEU A 1 84 ? 3.415 6.413 -4.889 1.00 90.56 84 LEU A C 1
ATOM 640 O O . LEU A 1 84 ? 2.209 6.199 -4.808 1.00 90.56 84 LEU A O 1
ATOM 644 N N . ARG A 1 85 ? 4.041 7.322 -4.123 1.00 86.44 85 ARG A N 1
ATOM 645 C CA . ARG A 1 85 ? 3.320 8.269 -3.252 1.00 86.44 85 ARG A CA 1
ATOM 646 C C . ARG A 1 85 ? 2.430 9.186 -4.075 1.00 86.44 85 ARG A C 1
ATOM 648 O O . ARG A 1 85 ? 1.286 9.395 -3.691 1.00 86.44 85 ARG A O 1
ATOM 655 N N . GLU A 1 86 ? 2.934 9.686 -5.198 1.00 84.88 86 GLU A N 1
ATOM 656 C CA . GLU A 1 86 ? 2.146 10.520 -6.106 1.00 84.88 86 GLU A CA 1
ATOM 657 C C . GLU A 1 86 ? 0.997 9.727 -6.734 1.00 84.88 86 GLU A C 1
ATOM 659 O O . GLU A 1 86 ? -0.150 10.154 -6.659 1.00 84.88 86 GLU A O 1
ATOM 664 N N . TRP A 1 87 ? 1.263 8.527 -7.260 1.00 85.94 87 TRP A N 1
ATOM 665 C CA . TRP A 1 87 ? 0.214 7.680 -7.852 1.00 85.94 87 TRP A CA 1
ATOM 666 C C . TRP A 1 87 ? -0.842 7.247 -6.834 1.00 85.94 87 TRP A C 1
ATOM 668 O O . TRP A 1 87 ? -2.014 7.097 -7.166 1.00 85.94 87 TRP A O 1
ATOM 678 N N . ALA A 1 88 ? -0.431 7.060 -5.583 1.00 79.88 88 ALA A N 1
ATOM 679 C CA . ALA A 1 88 ? -1.313 6.696 -4.492 1.00 79.88 88 ALA A CA 1
ATOM 680 C C . ALA A 1 88 ? -2.338 7.772 -4.122 1.00 79.88 88 ALA A C 1
ATOM 682 O O . ALA A 1 88 ? -3.361 7.413 -3.544 1.00 79.88 88 ALA A O 1
ATOM 683 N N . LYS A 1 89 ? -2.099 9.053 -4.434 1.00 73.69 89 LYS A N 1
ATOM 684 C CA . LYS A 1 89 ? -3.058 10.130 -4.122 1.00 73.69 89 LYS A CA 1
ATOM 685 C C . LYS A 1 89 ? -4.413 9.901 -4.795 1.00 73.69 89 LYS A C 1
ATOM 687 O O . LYS A 1 89 ? -5.440 10.224 -4.207 1.00 73.69 89 LYS A O 1
ATOM 692 N N . ASP A 1 90 ? -4.401 9.276 -5.970 1.00 63.72 90 ASP A N 1
ATOM 693 C CA . ASP A 1 90 ? -5.601 8.965 -6.751 1.00 63.72 90 ASP A CA 1
ATOM 694 C C . ASP A 1 90 ? -6.079 7.514 -6.557 1.00 63.72 90 ASP A C 1
ATOM 696 O O . ASP A 1 90 ? -7.059 7.086 -7.172 1.00 63.72 90 ASP A O 1
ATOM 700 N N . ALA A 1 91 ? -5.387 6.726 -5.726 1.00 61.44 91 ALA A N 1
ATOM 701 C CA . ALA A 1 91 ? -5.641 5.302 -5.585 1.00 61.44 91 ALA A CA 1
ATOM 702 C C . ALA A 1 91 ? -6.511 5.000 -4.346 1.00 61.44 91 ALA A C 1
ATOM 704 O O . ALA A 1 91 ? -6.168 5.413 -3.234 1.00 61.44 91 ALA A O 1
ATOM 705 N N . PRO A 1 92 ? -7.607 4.230 -4.483 1.00 53.06 92 PRO A N 1
ATOM 706 C CA . PRO A 1 92 ? -8.458 3.891 -3.348 1.00 53.06 92 PRO A CA 1
ATOM 707 C C . PRO A 1 92 ? -7.671 3.094 -2.297 1.00 53.06 92 PRO A C 1
ATOM 709 O O . PRO A 1 92 ? -6.946 2.153 -2.633 1.00 53.06 92 PRO A O 1
ATOM 712 N N . GLY A 1 93 ? -7.814 3.482 -1.024 1.00 57.84 93 GLY A N 1
ATOM 713 C CA . GLY A 1 93 ? -7.253 2.771 0.131 1.00 57.84 93 GLY A CA 1
ATOM 714 C C . GLY A 1 93 ? -5.868 3.218 0.620 1.00 57.84 93 GLY A C 1
ATOM 715 O O . GLY A 1 93 ? -5.406 2.683 1.630 1.00 57.84 93 GLY A O 1
ATOM 716 N N . VAL A 1 94 ? -5.200 4.187 -0.021 1.00 61.03 94 VAL A N 1
ATOM 717 C CA . VAL A 1 94 ? -3.874 4.666 0.428 1.00 61.03 94 VAL A CA 1
ATOM 718 C C . VAL A 1 94 ? -3.985 5.824 1.397 1.00 61.03 94 VAL A C 1
ATOM 720 O O . VAL A 1 94 ? -4.783 6.728 1.205 1.00 61.03 94 VAL A O 1
ATOM 723 N N . GLY A 1 95 ? -3.172 5.803 2.456 1.00 71.62 95 GLY A N 1
ATOM 724 C CA . GLY A 1 95 ? -3.247 6.830 3.493 1.00 71.62 95 GLY A CA 1
ATOM 725 C C . GLY A 1 95 ? -4.526 6.741 4.322 1.00 71.62 95 GLY A C 1
ATOM 726 O O . GLY A 1 95 ? -4.789 7.613 5.135 1.00 71.62 95 GLY A O 1
ATOM 727 N N . VAL A 1 96 ? -5.297 5.666 4.189 1.00 80.75 96 VAL A N 1
ATOM 728 C CA . VAL A 1 96 ? -6.504 5.460 4.980 1.00 80.75 96 VAL A CA 1
ATOM 729 C C . VAL A 1 96 ? -6.114 4.990 6.379 1.00 80.75 96 VAL A C 1
ATOM 731 O O . VAL A 1 96 ? -5.773 3.829 6.615 1.00 80.75 96 VAL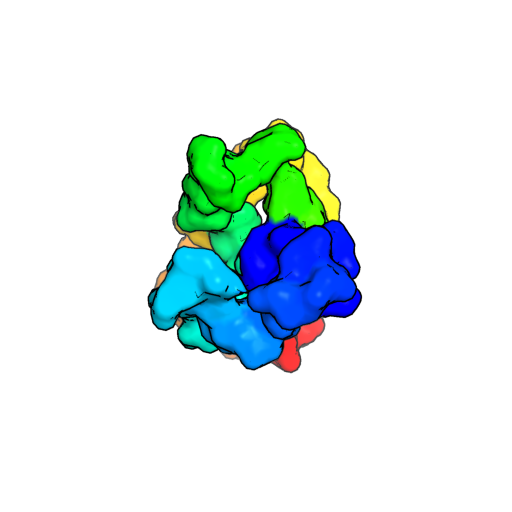 A O 1
ATOM 734 N N . GLY A 1 97 ? -6.129 5.915 7.337 1.00 88.81 97 GLY A N 1
ATOM 735 C CA . GLY A 1 97 ? -5.944 5.586 8.740 1.00 88.81 97 GLY A CA 1
ATOM 736 C C . GLY A 1 97 ? -7.125 4.770 9.257 1.00 88.81 97 GLY A C 1
ATOM 737 O O . GLY A 1 97 ? -8.282 5.130 9.035 1.00 88.81 97 GLY A O 1
ATOM 738 N N . LYS A 1 98 ? -6.853 3.709 10.029 1.00 91.81 98 LYS A N 1
ATOM 739 C CA . LYS A 1 98 ? -7.901 2.859 10.626 1.00 91.81 98 LYS A CA 1
ATOM 740 C C . LYS A 1 98 ? -8.963 3.662 11.381 1.00 91.81 98 LYS A C 1
ATOM 742 O O . LYS A 1 98 ? -10.137 3.323 11.345 1.00 91.81 98 LYS A O 1
ATOM 747 N N . CYS A 1 99 ? -8.541 4.753 12.006 1.00 92.00 99 CYS A N 1
ATOM 748 C CA . CYS A 1 99 ? -9.338 5.659 12.821 1.00 92.00 99 CYS A CA 1
ATOM 749 C C . CYS A 1 99 ? -9.972 6.841 12.060 1.00 92.00 99 CYS A C 1
ATOM 751 O O . CYS A 1 99 ? -10.413 7.792 12.704 1.00 92.00 99 CYS A O 1
ATOM 753 N N . GLY A 1 100 ? -9.962 6.853 10.724 1.00 91.12 100 GLY A N 1
ATOM 754 C CA . GLY A 1 100 ? -10.567 7.937 9.933 1.00 91.12 100 GLY A CA 1
ATOM 755 C C . GLY A 1 100 ? -9.631 9.094 9.590 1.00 91.12 100 GLY A C 1
ATOM 756 O O . GLY A 1 100 ? -10.048 10.064 8.970 1.00 91.12 100 GLY A O 1
ATOM 757 N N . THR A 1 101 ? -8.363 9.034 9.999 1.00 89.56 101 THR A N 1
ATOM 758 C CA . THR A 1 101 ? -7.374 10.057 9.631 1.00 89.56 101 THR A CA 1
ATOM 759 C C . THR A 1 101 ? -6.896 9.849 8.200 1.00 89.56 101 THR A C 1
ATOM 761 O O . THR A 1 101 ? -6.463 8.751 7.862 1.00 89.56 101 THR A O 1
ATOM 764 N N . GLU A 1 102 ? -6.897 10.916 7.400 1.00 85.81 102 GLU A N 1
ATOM 765 C CA . GLU A 1 102 ? -6.227 10.965 6.098 1.00 85.81 102 GLU A CA 1
ATOM 766 C C . GLU A 1 102 ? -4.702 11.020 6.305 1.00 85.81 102 GLU A C 1
ATOM 768 O O . GLU A 1 102 ? -4.085 12.072 6.470 1.00 85.81 102 GLU A O 1
ATOM 773 N N . CYS A 1 103 ? -4.076 9.851 6.398 1.00 81.81 103 CYS A N 1
ATOM 774 C CA . CYS A 1 103 ? -2.638 9.696 6.571 1.00 81.81 103 CYS A CA 1
ATOM 775 C C . CYS A 1 103 ? -1.844 10.041 5.305 1.00 81.81 103 CYS A C 1
ATOM 777 O O . CYS A 1 103 ? -0.634 10.242 5.422 1.00 81.81 103 CYS A O 1
ATOM 779 N N . SER A 1 104 ? -2.473 10.129 4.124 1.00 74.75 104 SER A N 1
ATOM 780 C CA . SER A 1 104 ? -1.780 10.548 2.893 1.00 74.75 104 SER A CA 1
ATOM 781 C C . SER A 1 104 ? -1.286 11.997 2.972 1.00 74.75 104 SER A C 1
ATOM 783 O O . SER A 1 104 ? -0.219 12.299 2.447 1.00 74.75 104 SER A O 1
ATOM 785 N N . THR A 1 105 ? -1.995 12.860 3.707 1.00 76.31 105 THR A N 1
ATOM 786 C CA . THR A 1 105 ? -1.654 14.278 3.919 1.00 76.31 105 THR A CA 1
ATOM 787 C C . THR A 1 105 ? -1.105 14.562 5.322 1.00 76.31 105 THR A C 1
ATOM 789 O O . THR A 1 105 ? -0.868 15.711 5.699 1.00 76.31 105 THR A O 1
ATOM 792 N N . CYS A 1 106 ? -0.874 13.525 6.133 1.00 78.38 106 CYS A N 1
ATOM 793 C CA . CYS A 1 106 ? -0.402 13.692 7.502 1.00 78.38 106 CYS A CA 1
ATOM 794 C C . CYS A 1 106 ? 1.092 14.048 7.541 1.00 78.38 106 CYS A C 1
ATOM 796 O O . CYS A 1 106 ? 1.950 13.187 7.356 1.00 78.38 106 CYS A O 1
ATOM 798 N N . GLY A 1 107 ? 1.420 15.294 7.900 1.00 77.69 107 GLY A N 1
ATOM 799 C CA . GLY A 1 107 ? 2.812 15.762 7.990 1.00 77.69 107 GLY A CA 1
ATOM 800 C C . GLY A 1 107 ? 3.686 15.037 9.027 1.00 77.69 107 GLY A C 1
ATOM 801 O O . GLY A 1 107 ? 4.911 15.124 8.970 1.00 77.69 107 GLY A O 1
ATOM 802 N N . PHE A 1 108 ? 3.099 14.292 9.971 1.00 79.31 108 PHE A N 1
ATOM 803 C CA . PHE A 1 108 ? 3.868 13.434 10.883 1.00 79.31 108 PHE A CA 1
ATOM 804 C C . PHE A 1 108 ? 4.388 12.166 10.208 1.00 79.31 108 PHE A C 1
ATOM 806 O O . PHE A 1 108 ? 5.359 11.589 10.694 1.00 79.31 108 PHE A O 1
ATOM 813 N N . ARG A 1 109 ? 3.783 11.742 9.091 1.00 77.56 109 ARG A N 1
ATOM 814 C CA . ARG A 1 109 ? 4.212 10.561 8.341 1.00 77.56 109 ARG A CA 1
ATOM 815 C C . ARG A 1 109 ? 5.669 10.687 7.907 1.00 77.56 109 ARG A C 1
ATOM 817 O O . ARG A 1 109 ? 6.466 9.799 8.180 1.00 77.56 109 ARG A O 1
ATOM 824 N N . GLU A 1 110 ? 6.018 11.830 7.330 1.00 72.50 110 GLU A N 1
ATOM 825 C CA . GLU A 1 110 ? 7.388 12.154 6.925 1.00 72.50 110 GLU A CA 1
ATOM 826 C C . GLU A 1 110 ? 8.261 12.494 8.133 1.00 72.50 110 GLU A C 1
ATOM 828 O O . GLU A 1 110 ? 9.273 11.841 8.371 1.00 72.50 110 GLU A O 1
ATOM 833 N N . LYS A 1 111 ? 7.831 13.454 8.966 1.00 82.06 111 LYS A N 1
ATOM 834 C CA . LYS A 1 111 ? 8.636 13.961 10.095 1.00 82.06 111 LYS A CA 1
ATOM 835 C C . LYS A 1 111 ? 9.024 12.892 11.117 1.00 82.06 111 LYS A C 1
ATOM 837 O O . LYS A 1 111 ? 9.996 13.076 11.842 1.00 82.06 111 LYS A O 1
ATOM 842 N N . ARG A 1 112 ? 8.232 11.824 11.243 1.00 82.25 112 ARG A N 1
ATOM 843 C CA . ARG A 1 112 ? 8.454 10.731 12.202 1.00 82.25 112 ARG A CA 1
ATOM 844 C C . ARG A 1 112 ? 8.743 9.394 11.530 1.00 82.25 112 ARG A C 1
ATOM 846 O O . ARG A 1 112 ? 8.746 8.388 12.229 1.00 82.25 112 ARG A O 1
ATOM 853 N N . ASN A 1 113 ? 8.953 9.373 10.212 1.00 73.25 113 ASN A N 1
ATOM 854 C CA . ASN A 1 113 ? 9.115 8.141 9.439 1.00 73.25 113 ASN A CA 1
ATOM 855 C C . ASN A 1 113 ? 8.024 7.092 9.758 1.00 73.25 113 ASN A C 1
ATOM 857 O O . ASN A 1 113 ? 8.290 5.904 9.921 1.00 73.25 113 ASN A O 1
ATOM 861 N N . CYS A 1 114 ? 6.781 7.549 9.926 1.00 81.19 114 CYS A N 1
ATOM 862 C CA . CYS A 1 114 ? 5.667 6.693 10.313 1.00 81.19 114 CYS A CA 1
ATOM 863 C C . CYS A 1 114 ? 5.163 5.943 9.075 1.00 81.19 114 CYS A C 1
ATOM 865 O O . CYS A 1 114 ? 4.625 6.542 8.143 1.00 81.19 114 CYS A O 1
ATOM 867 N N . ALA A 1 115 ? 5.296 4.618 9.073 1.00 75.94 115 ALA A N 1
ATOM 868 C CA . ALA A 1 115 ? 4.844 3.773 7.964 1.00 75.94 115 ALA A CA 1
ATOM 869 C C . ALA A 1 115 ? 3.313 3.566 7.935 1.00 75.94 115 ALA A C 1
ATOM 871 O O . ALA A 1 115 ? 2.778 2.964 7.011 1.00 75.94 115 ALA A O 1
ATOM 872 N N . GLY A 1 116 ? 2.591 4.102 8.924 1.00 81.19 116 GLY A N 1
ATOM 873 C CA . GLY A 1 116 ? 1.144 3.952 9.068 1.00 81.19 116 GLY A CA 1
ATOM 874 C C . GLY A 1 116 ? 0.760 2.849 10.054 1.00 81.19 116 GLY A C 1
ATOM 875 O O . GLY A 1 116 ? 1.579 2.035 10.476 1.00 81.19 116 GLY A O 1
ATOM 876 N N . CYS A 1 117 ? -0.504 2.856 10.480 1.00 87.44 117 CYS A N 1
ATOM 877 C CA . CYS A 1 117 ? -0.985 1.955 11.530 1.00 87.44 117 CYS A CA 1
ATOM 878 C C . CYS A 1 117 ? -1.099 0.484 11.094 1.00 87.44 117 CYS A C 1
ATOM 880 O O . CYS A 1 117 ? -1.011 -0.389 11.951 1.00 87.44 117 CYS A O 1
ATOM 882 N N . GLY A 1 118 ? -1.274 0.212 9.793 1.00 80.50 118 GLY A N 1
ATOM 883 C CA . GLY A 1 118 ? -1.210 -1.142 9.230 1.00 80.50 118 GLY A CA 1
ATOM 884 C C . GLY A 1 118 ? 0.207 -1.705 9.315 1.00 80.50 118 GLY A C 1
ATOM 885 O O . GLY A 1 118 ? 0.437 -2.654 10.062 1.00 80.50 118 GLY A O 1
ATOM 886 N N . ALA A 1 119 ? 1.159 -1.020 8.666 1.00 78.38 119 ALA A N 1
ATOM 887 C CA . ALA A 1 119 ? 2.561 -1.437 8.600 1.00 78.38 119 ALA A CA 1
ATOM 888 C C . ALA A 1 119 ? 3.186 -1.661 9.979 1.00 78.38 119 ALA A C 1
ATOM 890 O O . ALA A 1 119 ? 3.955 -2.597 10.180 1.00 78.38 119 ALA A O 1
ATOM 891 N N . GLN A 1 120 ? 2.861 -0.782 10.928 1.00 84.25 120 GLN A N 1
ATOM 892 C CA . GLN A 1 120 ? 3.457 -0.796 12.261 1.00 84.25 120 GLN A CA 1
ATOM 893 C C . GLN A 1 120 ? 2.608 -1.552 13.289 1.00 84.25 120 GLN A C 1
ATOM 895 O O . GLN A 1 120 ? 2.844 -1.425 14.484 1.00 84.25 120 GLN A O 1
ATOM 900 N N . GLN A 1 121 ? 1.597 -2.316 12.857 1.00 86.88 121 GLN A N 1
ATOM 901 C CA . GLN A 1 121 ? 0.775 -3.159 13.740 1.00 86.88 121 GLN A CA 1
ATOM 902 C C . GLN A 1 121 ? 0.152 -2.390 14.925 1.00 86.88 121 GLN A C 1
ATOM 904 O O . GLN A 1 121 ? 0.015 -2.895 16.038 1.00 86.88 121 GLN A O 1
ATOM 909 N N . GLY A 1 122 ? -0.238 -1.138 14.681 1.00 88.38 122 GLY A N 1
ATOM 910 C CA . GLY A 1 122 ? -0.794 -0.243 15.695 1.00 88.38 122 GLY A CA 1
ATOM 911 C C . GLY A 1 122 ? 0.230 0.518 16.541 1.00 88.38 122 GLY A C 1
ATOM 912 O O . GLY A 1 122 ? -0.192 1.378 17.308 1.00 88.38 122 GLY A O 1
ATOM 913 N N . GLU A 1 123 ? 1.532 0.289 16.375 1.00 91.44 123 GLU A N 1
ATOM 914 C CA . GLU A 1 123 ? 2.594 1.098 16.988 1.00 91.44 123 GLU A CA 1
ATOM 915 C C . GLU A 1 123 ? 2.863 2.338 16.121 1.00 91.44 123 GLU A C 1
ATOM 917 O O . GLU A 1 123 ? 3.663 2.332 15.190 1.00 91.44 123 GLU A O 1
ATOM 922 N N . VAL A 1 124 ? 2.115 3.413 16.356 1.00 87.06 124 VAL A N 1
ATOM 923 C CA . VAL A 1 124 ? 2.214 4.654 15.571 1.00 87.06 124 VAL A CA 1
ATOM 924 C C . VAL A 1 124 ? 3.168 5.650 16.233 1.00 87.06 124 VAL A C 1
ATOM 926 O O . VAL A 1 124 ? 3.757 5.380 17.272 1.00 87.06 124 VAL A O 1
ATOM 929 N N . P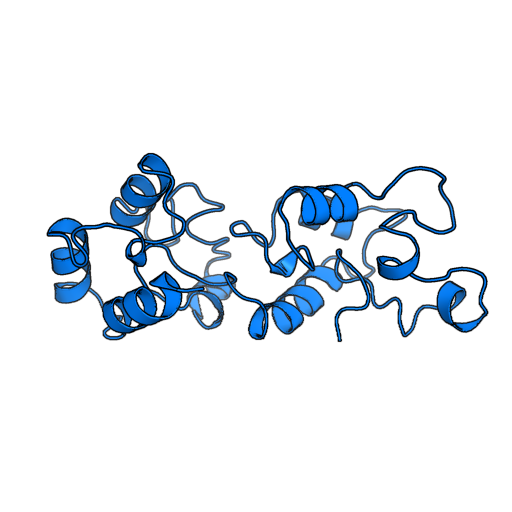HE A 1 125 ? 3.348 6.835 15.641 1.00 84.00 125 PHE A N 1
ATOM 930 C CA . PHE A 1 125 ? 4.395 7.771 16.074 1.00 84.00 125 PHE A CA 1
ATOM 931 C C . PHE A 1 125 ? 4.271 8.286 17.521 1.00 84.00 125 PHE A C 1
ATOM 933 O O . PHE A 1 125 ? 5.237 8.837 18.046 1.00 84.00 125 PHE A O 1
ATOM 940 N N . TRP A 1 126 ? 3.098 8.153 18.145 1.00 85.94 126 TRP A N 1
ATOM 941 C CA . TRP A 1 126 ? 2.851 8.487 19.552 1.00 85.94 126 TRP A CA 1
ATOM 942 C C . TRP A 1 126 ? 2.789 7.252 20.471 1.00 85.94 126 TRP A C 1
ATOM 944 O O . TRP A 1 126 ? 2.487 7.399 21.650 1.00 85.94 126 TRP A O 1
ATOM 954 N N . GLY A 1 127 ? 3.056 6.049 19.952 1.00 89.69 127 GLY A N 1
ATOM 955 C CA . GLY A 1 127 ? 2.996 4.777 20.677 1.00 89.69 127 GLY A CA 1
ATOM 956 C C . GLY A 1 127 ? 1.850 3.866 20.224 1.00 89.69 127 GLY A C 1
ATOM 957 O O . GLY A 1 127 ? 1.341 3.982 19.106 1.00 89.69 127 GLY A O 1
ATOM 958 N N . SER A 1 128 ? 1.444 2.957 21.110 1.00 93.94 128 SER A N 1
ATOM 959 C CA . SER A 1 128 ? 0.397 1.960 20.859 1.00 93.94 128 SER A CA 1
ATOM 960 C C . SER A 1 128 ? -0.976 2.602 20.629 1.00 93.94 128 SER A C 1
ATOM 962 O O . SER A 1 128 ? -1.420 3.449 21.401 1.00 93.94 128 SER A O 1
ATOM 964 N N . CYS A 1 129 ? -1.677 2.165 19.580 1.00 92.94 129 CYS A N 1
ATOM 965 C CA . CYS A 1 129 ? -3.015 2.626 19.214 1.00 92.94 129 CYS A CA 1
ATOM 966 C C . CYS A 1 129 ? -4.044 1.487 19.270 1.00 92.94 129 CYS A C 1
ATOM 968 O O . CYS A 1 129 ? -4.095 0.631 18.379 1.00 92.94 129 CYS A O 1
ATOM 970 N N . ASP A 1 130 ? -4.925 1.524 20.270 1.00 95.06 130 ASP A N 1
ATOM 971 C CA . ASP A 1 130 ? -5.942 0.487 20.488 1.00 95.06 130 ASP A CA 1
ATOM 972 C C . ASP A 1 130 ? -6.990 0.440 19.376 1.00 95.06 130 ASP A C 1
ATOM 974 O O . ASP A 1 130 ? -7.400 -0.641 18.961 1.00 95.06 130 ASP A O 1
ATOM 978 N N . VAL A 1 131 ? -7.359 1.588 18.798 1.00 94.94 131 VAL A N 1
ATOM 979 C CA . VAL A 1 131 ? -8.277 1.641 17.647 1.00 94.94 131 VAL A CA 1
ATOM 980 C C . VAL A 1 131 ? -7.686 0.918 16.436 1.00 94.94 131 VAL A C 1
ATOM 982 O O . VAL A 1 131 ? -8.385 0.172 15.746 1.00 94.94 131 VAL A O 1
ATOM 985 N N . ALA A 1 132 ? -6.385 1.093 16.185 1.00 93.88 132 ALA A N 1
ATOM 986 C CA . ALA A 1 132 ? -5.707 0.401 15.096 1.00 93.88 132 ALA A CA 1
ATOM 987 C C . ALA A 1 132 ? -5.635 -1.112 15.344 1.00 93.88 132 ALA A C 1
ATOM 989 O O . ALA A 1 132 ? -5.938 -1.889 14.435 1.00 93.88 132 ALA A O 1
ATOM 990 N N . LYS A 1 133 ? -5.291 -1.525 16.571 1.00 96.06 133 LYS A N 1
ATOM 991 C CA . LYS A 1 133 ? -5.220 -2.937 16.974 1.00 96.06 133 LYS A CA 1
ATOM 992 C C . LYS A 1 133 ? -6.593 -3.612 16.933 1.00 96.06 133 LYS A C 1
ATOM 994 O O . LYS A 1 133 ? -6.715 -4.699 16.378 1.00 96.06 133 LYS A O 1
ATOM 999 N N . CYS A 1 134 ? -7.635 -2.941 17.420 1.00 96.81 134 CYS A N 1
ATOM 1000 C CA . CYS A 1 134 ? -9.020 -3.409 17.379 1.00 96.81 134 CYS A CA 1
ATOM 1001 C C . CYS A 1 134 ? -9.501 -3.627 15.938 1.00 96.81 134 CYS A C 1
ATOM 1003 O O . CYS A 1 134 ? -9.969 -4.714 15.599 1.00 96.81 134 CYS A O 1
ATOM 1005 N N . ALA A 1 135 ? -9.335 -2.631 15.060 1.00 94.56 135 ALA A N 1
ATOM 1006 C CA . ALA A 1 135 ? -9.720 -2.772 13.658 1.00 94.56 135 ALA A CA 1
ATOM 1007 C C . ALA A 1 135 ? -8.929 -3.891 12.958 1.00 94.56 135 ALA A C 1
ATOM 1009 O O . ALA A 1 135 ? -9.527 -4.692 12.248 1.00 94.56 135 ALA A O 1
ATOM 1010 N N . ALA A 1 136 ? -7.615 -4.003 13.195 1.00 90.38 136 ALA A N 1
ATOM 1011 C CA . ALA A 1 136 ? -6.805 -5.096 12.651 1.00 90.38 136 ALA A CA 1
ATOM 1012 C C . ALA A 1 136 ? -7.266 -6.478 13.150 1.00 90.38 136 ALA A C 1
ATOM 1014 O O . ALA A 1 136 ? -7.453 -7.381 12.339 1.00 90.38 136 ALA A O 1
ATOM 1015 N N . GLY A 1 137 ? -7.516 -6.630 14.455 1.00 94.88 137 GLY A N 1
ATOM 1016 C CA . GLY A 1 137 ? -7.980 -7.886 15.056 1.00 94.88 137 GLY A CA 1
ATOM 1017 C C . GLY A 1 137 ? -9.358 -8.334 14.562 1.00 94.88 137 GLY A C 1
ATOM 1018 O O . GLY A 1 137 ? -9.647 -9.525 14.539 1.00 94.88 137 GLY A O 1
ATOM 1019 N N . ARG A 1 138 ? -10.192 -7.392 14.106 1.00 94.75 138 ARG A N 1
ATOM 1020 C CA . ARG A 1 138 ? -11.495 -7.668 13.476 1.00 94.75 138 ARG A CA 1
ATOM 1021 C C . ARG A 1 138 ? -11.413 -7.866 11.959 1.00 94.75 138 ARG A C 1
ATOM 1023 O O . ARG A 1 138 ? -12.444 -8.050 11.321 1.00 94.75 138 ARG A O 1
ATOM 1030 N N . GLY A 1 139 ? -10.213 -7.808 11.379 1.00 90.00 139 GLY A N 1
ATOM 1031 C CA . GLY A 1 139 ? -10.005 -7.903 9.934 1.00 90.00 139 GLY A CA 1
ATOM 1032 C C . GLY A 1 139 ? -10.474 -6.672 9.156 1.00 90.00 139 GLY A C 1
ATOM 1033 O O . GLY A 1 139 ? -10.587 -6.736 7.936 1.00 90.00 139 GLY A O 1
ATOM 1034 N N . TYR A 1 140 ? -10.741 -5.554 9.836 1.00 90.94 140 TYR A N 1
ATOM 1035 C CA . TYR A 1 140 ? -11.206 -4.335 9.190 1.00 90.94 140 TYR A CA 1
ATOM 1036 C C . TYR A 1 140 ? -10.052 -3.535 8.593 1.00 90.94 140 TYR A C 1
ATOM 1038 O O . TYR A 1 140 ? -9.021 -3.284 9.245 1.00 90.94 140 TYR A O 1
ATOM 1046 N N . ARG A 1 141 ? -10.256 -3.033 7.372 1.00 86.38 141 ARG A N 1
ATOM 1047 C CA . ARG A 1 141 ? -9.345 -2.051 6.765 1.00 86.38 141 ARG A CA 1
ATOM 1048 C C . ARG A 1 141 ? -9.332 -0.778 7.598 1.00 86.38 141 ARG A C 1
ATOM 1050 O O . ARG A 1 141 ? -8.254 -0.302 7.952 1.00 86.38 141 ARG A O 1
ATOM 1057 N N . HIS A 1 142 ? -10.510 -0.311 7.999 1.00 92.06 142 HIS A N 1
ATOM 1058 C CA . HIS A 1 142 ? -10.723 0.850 8.859 1.00 92.06 142 HIS A CA 1
ATOM 1059 C C . HIS A 1 142 ? -12.029 0.724 9.654 1.00 92.06 142 HIS A C 1
ATOM 1061 O O . HIS A 1 142 ? -12.919 -0.043 9.291 1.00 92.06 142 HIS A O 1
ATOM 1067 N N . CYS A 1 143 ? -12.203 1.532 10.702 1.00 94.88 143 CYS A N 1
ATOM 1068 C CA . CYS A 1 143 ? -13.381 1.496 11.574 1.00 94.88 143 CYS A CA 1
ATOM 1069 C C . CYS A 1 143 ? -14.716 1.727 10.846 1.00 94.88 143 CYS A C 1
ATOM 1071 O O . CYS A 1 143 ? -15.747 1.344 11.382 1.00 94.88 143 CYS A O 1
ATOM 1073 N N . GLY A 1 144 ? -14.716 2.291 9.632 1.00 93.94 144 GLY A N 1
ATOM 1074 C CA . GLY A 1 144 ? -15.910 2.435 8.789 1.00 93.94 144 GLY A CA 1
ATOM 1075 C C . GLY A 1 144 ? -16.609 1.113 8.442 1.00 93.94 144 GLY A C 1
ATOM 1076 O O . GLY A 1 144 ? -17.801 1.110 8.152 1.00 93.94 144 GLY A O 1
ATOM 1077 N N . GLU A 1 145 ? -15.886 -0.008 8.518 1.00 94.19 145 GLU A N 1
ATOM 1078 C CA . GLU A 1 145 ? -16.419 -1.363 8.319 1.00 94.19 145 GLU A CA 1
ATOM 1079 C C . GLU A 1 145 ? -17.067 -1.934 9.595 1.00 94.19 145 GLU A C 1
ATOM 1081 O O . GLU A 1 145 ? -17.711 -2.981 9.557 1.00 94.19 145 GLU A O 1
ATOM 1086 N N . CYS A 1 146 ? -16.936 -1.244 10.735 1.00 96.19 146 CYS A N 1
ATOM 1087 C CA . CYS A 1 146 ? -17.606 -1.627 11.969 1.00 96.19 146 CYS A CA 1
ATOM 1088 C C . CYS A 1 146 ? -19.129 -1.448 11.814 1.00 96.19 146 CYS A C 1
ATOM 1090 O O . CYS A 1 146 ? -19.577 -0.352 11.460 1.00 96.19 146 CYS A O 1
ATOM 1092 N N . PRO A 1 147 ? -19.949 -2.472 12.121 1.00 95.94 147 PRO A N 1
ATOM 1093 C CA . PRO A 1 147 ? -21.407 -2.368 12.028 1.00 95.94 147 PRO A CA 1
ATOM 1094 C C . PRO A 1 147 ? -21.995 -1.336 12.999 1.00 95.94 1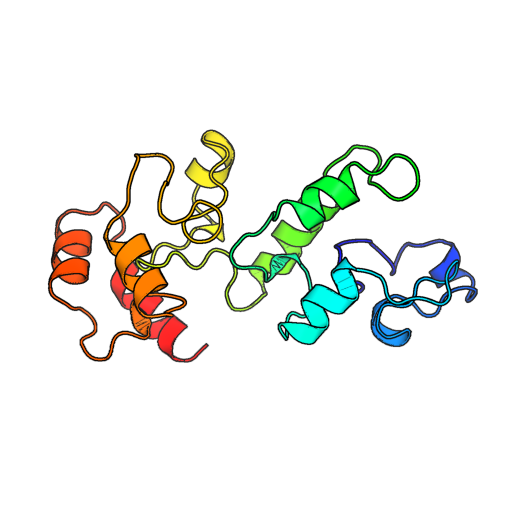47 PRO A C 1
ATOM 1096 O O . PRO A 1 147 ? -23.072 -0.807 12.750 1.00 95.94 147 PRO A O 1
ATOM 1099 N N . GLU A 1 148 ? -21.269 -1.013 14.068 1.00 96.44 148 GLU A N 1
ATOM 1100 C CA . GLU A 1 148 ? -21.686 -0.076 15.113 1.00 96.44 148 GLU A CA 1
ATOM 1101 C C . GLU A 1 148 ? -21.081 1.324 14.924 1.00 96.44 148 GLU A C 1
ATOM 1103 O O . GLU A 1 148 ? -20.929 2.043 15.896 1.00 96.44 148 GLU A O 1
ATOM 1108 N N . LEU A 1 149 ? -20.657 1.716 13.715 1.00 95.06 149 LEU A N 1
ATOM 1109 C CA . LEU A 1 149 ? -19.985 3.002 13.479 1.00 95.06 149 LEU A CA 1
ATOM 1110 C C . LEU A 1 149 ? -20.871 4.228 13.844 1.00 95.06 149 LEU A C 1
ATOM 1112 O O . LEU A 1 149 ? -21.929 4.385 13.230 1.00 95.06 149 LEU A O 1
ATOM 1116 N N . PRO A 1 150 ? -20.403 5.172 14.693 1.00 94.06 150 PRO A N 1
ATOM 1117 C CA . PRO A 1 150 ? -19.199 5.098 15.525 1.00 94.06 150 PRO A CA 1
ATOM 1118 C C . PRO A 1 150 ? -19.432 4.259 16.788 1.00 94.06 150 PRO A C 1
ATOM 1120 O O . PRO A 1 150 ? -20.323 4.553 17.579 1.00 94.06 150 PRO A O 1
ATOM 1123 N N . CYS A 1 151 ? -18.598 3.236 17.009 1.00 96.25 151 CYS A N 1
ATOM 1124 C CA . CYS A 1 151 ? -18.665 2.462 18.247 1.00 96.25 151 CYS A CA 1
ATOM 1125 C C . CYS A 1 151 ? -18.035 3.264 19.393 1.00 96.25 151 CYS A C 1
ATOM 1127 O O . CYS A 1 151 ? -17.262 4.188 19.133 1.00 96.25 151 CYS A O 1
ATOM 1129 N N . GLY A 1 152 ? -18.297 2.885 20.649 1.00 95.75 152 GLY A N 1
ATOM 1130 C CA . GLY A 1 152 ? -17.834 3.638 21.827 1.00 95.75 152 GLY A CA 1
ATOM 1131 C C . GLY A 1 152 ? -16.339 3.981 21.806 1.00 95.75 152 GLY A C 1
ATOM 1132 O O . GLY A 1 152 ? -15.977 5.136 21.987 1.00 95.75 152 GLY A O 1
ATOM 1133 N N . MET A 1 153 ? -15.480 3.016 21.454 1.00 94.38 153 MET A N 1
ATOM 1134 C CA . MET A 1 153 ? -14.028 3.233 21.348 1.00 94.38 153 MET A CA 1
ATOM 1135 C C . MET A 1 153 ? -13.652 4.286 20.288 1.00 94.38 153 MET A C 1
ATOM 1137 O O . MET A 1 153 ? -12.736 5.081 20.491 1.00 94.38 153 MET A O 1
ATOM 1141 N N . LEU A 1 154 ? -14.333 4.300 19.135 1.00 94.81 154 LEU A N 1
ATOM 1142 C CA . LEU A 1 154 ? -14.075 5.311 18.108 1.00 94.81 154 LEU A CA 1
ATOM 1143 C C . LEU A 1 154 ? -14.658 6.670 18.513 1.00 94.81 154 LEU A C 1
ATOM 1145 O O . LEU A 1 154 ? -14.016 7.685 18.261 1.00 94.81 154 LEU A O 1
ATOM 1149 N N . ALA A 1 155 ? -15.849 6.690 19.116 1.00 93.75 155 ALA A N 1
ATOM 1150 C CA . ALA A 1 155 ? -16.488 7.913 19.592 1.00 93.75 155 ALA A CA 1
ATOM 1151 C C . ALA A 1 155 ? -15.594 8.638 20.610 1.00 93.75 155 ALA A C 1
ATOM 1153 O O . ALA A 1 155 ? -15.284 9.809 20.413 1.00 93.75 155 ALA A O 1
ATOM 1154 N N . GLU A 1 156 ? -15.058 7.912 21.593 1.00 92.62 156 GLU A N 1
ATOM 1155 C CA . GLU A 1 156 ? -14.107 8.445 22.576 1.00 92.62 156 GLU A CA 1
ATOM 1156 C C . GLU A 1 156 ? -12.835 9.006 21.911 1.00 92.62 156 GLU A C 1
ATOM 1158 O O . GLU A 1 156 ? -12.347 10.076 22.279 1.00 92.62 156 GLU A O 1
ATOM 1163 N N . MET A 1 157 ? -12.306 8.327 20.884 1.00 90.75 157 MET A N 1
ATOM 1164 C CA . MET A 1 157 ? -11.147 8.822 20.128 1.00 90.75 157 MET A CA 1
ATOM 1165 C C . MET A 1 157 ? -11.460 10.099 19.330 1.00 90.75 157 MET A C 1
ATOM 1167 O O . MET A 1 157 ? -10.573 10.935 19.141 1.00 90.75 157 MET A O 1
ATOM 1171 N N . ILE A 1 158 ? -12.681 10.232 18.805 1.00 90.56 158 ILE A N 1
ATOM 1172 C CA . ILE A 1 158 ? -13.117 11.430 18.076 1.00 90.56 158 ILE A CA 1
ATOM 1173 C C . ILE A 1 158 ? -13.242 12.606 19.045 1.00 90.56 158 ILE A C 1
ATOM 1175 O O . ILE A 1 158 ? -12.696 13.667 18.760 1.00 90.56 158 ILE A O 1
ATOM 1179 N N . GLU A 1 159 ? -13.895 12.405 20.189 1.00 89.31 159 GLU A N 1
ATOM 1180 C CA . GLU A 1 159 ? -14.104 13.446 21.204 1.00 89.31 159 GLU A CA 1
ATOM 1181 C C . GLU A 1 159 ? -12.784 13.984 21.772 1.00 89.31 159 GLU A C 1
ATOM 1183 O O . GLU A 1 159 ? -12.638 15.189 21.966 1.00 89.31 159 GLU A O 1
ATOM 1188 N N . ASN A 1 160 ? -11.795 13.109 21.971 1.00 85.81 160 ASN A N 1
ATOM 1189 C CA . ASN A 1 160 ? -10.498 13.472 22.550 1.00 85.81 160 ASN A CA 1
ATOM 1190 C C . ASN A 1 160 ? -9.399 13.754 21.502 1.00 85.81 160 ASN A C 1
ATOM 1192 O O . ASN A 1 160 ? -8.233 13.942 21.855 1.00 85.81 160 ASN A O 1
ATOM 1196 N N . GLY A 1 161 ? -9.728 13.742 20.206 1.00 78.00 161 GLY A N 1
ATOM 1197 C CA . GLY A 1 161 ? -8.754 13.788 19.112 1.00 78.00 161 GLY A CA 1
ATOM 1198 C C . GLY A 1 161 ? -8.726 15.105 18.328 1.00 78.00 161 GLY A C 1
ATOM 1199 O O . GLY A 1 161 ? -9.736 15.760 18.123 1.00 78.00 161 GLY A O 1
ATOM 1200 N N . HIS A 1 162 ? -7.563 15.453 17.763 1.00 68.31 162 HIS A N 1
ATOM 1201 C CA . HIS A 1 162 ? -7.370 16.671 16.949 1.00 68.31 162 HIS A CA 1
ATOM 1202 C C . HIS A 1 162 ? -7.814 16.565 15.476 1.00 68.31 162 HIS A C 1
ATOM 1204 O O . HIS A 1 162 ? -7.500 17.446 14.679 1.00 68.31 162 HIS A O 1
ATOM 1210 N N . ASN A 1 163 ? -8.473 15.477 15.070 1.00 75.19 163 ASN A N 1
ATOM 1211 C CA . ASN A 1 163 ? -8.933 15.304 13.690 1.00 75.19 163 ASN A CA 1
ATOM 1212 C C . ASN A 1 163 ? -10.469 15.233 13.686 1.00 75.19 163 ASN A C 1
ATOM 1214 O O . ASN A 1 163 ? -11.005 14.165 13.993 1.00 75.19 163 ASN A O 1
ATOM 1218 N N . PRO A 1 164 ? -11.163 16.346 13.382 1.00 76.38 164 PRO A N 1
ATOM 1219 C CA . PRO A 1 164 ? -12.624 16.392 13.406 1.00 76.38 164 PRO A CA 1
ATOM 1220 C C . PRO A 1 164 ? -13.257 15.580 12.264 1.00 76.38 164 PRO A C 1
ATOM 1222 O O . PRO A 1 164 ? -14.371 15.084 12.403 1.00 76.38 164 PRO A O 1
ATOM 1225 N N . ASP A 1 165 ? -12.524 15.352 11.171 1.00 89.31 165 ASP A N 1
ATOM 1226 C CA . ASP A 1 165 ? -13.052 14.746 9.941 1.00 89.31 165 ASP A CA 1
ATOM 1227 C C . ASP A 1 165 ? -13.083 13.208 9.978 1.00 89.31 165 ASP A C 1
ATOM 1229 O O . ASP A 1 165 ? -13.493 12.559 9.014 1.00 89.31 165 ASP A O 1
ATOM 1233 N N . ARG A 1 166 ? -12.647 12.589 11.086 1.00 91.81 166 ARG A N 1
ATOM 1234 C CA . ARG A 1 166 ? -12.526 11.126 11.229 1.00 91.81 166 ARG A CA 1
ATOM 1235 C C . ARG A 1 166 ? -13.792 10.387 10.830 1.00 91.81 166 ARG A C 1
ATOM 1237 O O . ARG A 1 166 ? -13.734 9.432 10.056 1.00 91.81 166 ARG A O 1
ATOM 1244 N N . LEU A 1 167 ? -14.926 10.793 11.396 1.00 93.12 167 LEU A N 1
ATOM 1245 C CA . LEU A 1 167 ? -16.183 10.084 11.195 1.00 93.12 167 LEU A CA 1
ATOM 1246 C C . LEU A 1 167 ? -16.664 10.207 9.750 1.00 93.12 167 LEU A C 1
ATOM 1248 O O . LEU A 1 167 ? -17.115 9.221 9.167 1.00 93.12 167 LEU A O 1
ATOM 1252 N N . ASP A 1 168 ? -16.532 11.390 9.163 1.00 92.44 168 ASP A N 1
ATOM 1253 C CA . ASP A 1 168 ? -16.976 11.641 7.796 1.00 92.44 168 ASP A CA 1
ATOM 1254 C C . ASP A 1 168 ? -16.086 10.926 6.779 1.00 92.44 168 ASP A C 1
ATOM 1256 O O . ASP A 1 168 ? -16.597 10.299 5.847 1.00 92.44 168 ASP A O 1
ATOM 1260 N N . ASN A 1 169 ? -14.776 10.873 7.028 1.00 91.25 169 ASN A N 1
ATOM 1261 C CA . ASN A 1 169 ? -13.858 10.030 6.268 1.00 91.25 169 ASN A CA 1
ATOM 1262 C C . ASN A 1 169 ? -14.263 8.553 6.330 1.00 91.25 169 ASN A C 1
ATOM 1264 O O . ASN A 1 169 ? -14.372 7.908 5.290 1.00 91.25 169 ASN A O 1
ATOM 1268 N N . LEU A 1 170 ? -14.555 8.016 7.519 1.00 92.69 170 LEU A N 1
ATOM 1269 C CA . LEU A 1 170 ? -14.943 6.608 7.670 1.00 92.69 170 LEU A CA 1
ATOM 1270 C C . LEU A 1 170 ? -16.273 6.288 6.985 1.00 92.69 170 LEU A C 1
ATOM 1272 O O . LEU A 1 170 ? -16.396 5.225 6.377 1.00 92.69 170 LEU A O 1
ATOM 1276 N N . LYS A 1 171 ? -17.249 7.202 7.035 1.00 92.25 171 LYS A N 1
ATOM 1277 C CA . LYS A 1 171 ? -18.508 7.073 6.284 1.00 92.25 171 LYS A CA 1
ATOM 1278 C C . LYS A 1 171 ? -18.259 7.072 4.775 1.00 92.25 171 LYS A C 1
ATOM 1280 O O . LYS A 1 171 ? -18.844 6.254 4.071 1.00 92.25 171 LYS A O 1
ATOM 1285 N N . ARG A 1 172 ? -17.375 7.950 4.287 1.00 88.31 172 ARG A N 1
ATOM 1286 C CA . ARG A 1 172 ? -16.990 8.037 2.870 1.00 88.31 172 ARG A CA 1
ATOM 1287 C C . ARG A 1 172 ? -16.274 6.770 2.393 1.00 88.31 172 ARG A C 1
ATOM 1289 O O . ARG A 1 172 ? -16.566 6.288 1.303 1.00 88.31 172 ARG A O 1
ATOM 1296 N N . TRP A 1 173 ? -15.361 6.229 3.198 1.00 87.38 173 TRP A N 1
ATOM 1297 C CA . TRP A 1 173 ? -14.549 5.058 2.846 1.00 87.38 173 TRP A CA 1
ATOM 1298 C C . TRP A 1 173 ? -15.275 3.724 3.004 1.00 87.38 173 TRP A C 1
ATOM 1300 O O . TRP A 1 173 ? -14.889 2.755 2.364 1.00 87.38 173 TRP A O 1
ATOM 1310 N N . LYS A 1 174 ? -16.353 3.660 3.798 1.00 85.06 174 LYS A N 1
ATOM 1311 C CA . LYS A 1 174 ? -17.167 2.445 3.983 1.00 85.06 174 LYS A CA 1
ATOM 1312 C C . LYS A 1 174 ? -17.574 1.768 2.665 1.00 85.06 174 LYS A C 1
ATOM 1314 O O . LYS A 1 174 ? -17.721 0.551 2.640 1.00 85.06 174 LYS A O 1
ATOM 1319 N N . ASN A 1 175 ? -17.744 2.548 1.597 1.00 71.12 175 ASN A N 1
ATOM 1320 C CA . ASN A 1 175 ? -18.205 2.079 0.290 1.00 71.12 175 ASN A CA 1
ATOM 1321 C C . ASN A 1 175 ? -17.090 2.013 -0.777 1.00 71.12 175 ASN A C 1
ATOM 1323 O O . ASN A 1 175 ? -17.413 1.906 -1.959 1.00 71.12 175 ASN A O 1
ATOM 1327 N N . GLN A 1 176 ? -15.813 2.141 -0.388 1.00 65.12 176 GLN A N 1
ATOM 1328 C CA . GLN A 1 176 ? -14.649 2.163 -1.292 1.00 65.12 176 GLN A CA 1
ATOM 1329 C C . GLN A 1 176 ? -13.806 0.893 -1.217 1.00 65.12 176 GLN A C 1
ATOM 1331 O O . GLN A 1 176 ? -13.697 0.299 -0.122 1.00 65.12 176 GLN A O 1
#